Protein AF-A0A3C2AK29-F1 (afdb_monomer_lite)

Radius of gyration: 20.12 Å; chains: 1; bounding box: 41×26×55 Å

Sequence (96 aa):
IYEMLQSQNETPVLLITSPEHMYRSIRSLQKAGLTNVGGLPSFEKPITEQQLKGKKKGAQKVTLAWRYNFWSYLRYEILVLREYCAIAYYKLNGWI

Structure (mmCIF, N/CA/C/O backbone):
data_AF-A0A3C2AK29-F1
#
_entry.id   AF-A0A3C2AK29-F1
#
loop_
_atom_site.group_PDB
_atom_site.id
_atom_site.type_symbol
_atom_site.label_atom_id
_atom_site.label_alt_id
_atom_site.label_comp_id
_atom_site.label_asym_id
_atom_site.label_entity_id
_atom_site.label_seq_id
_atom_site.pdbx_PDB_ins_code
_atom_site.Cartn_x
_atom_site.Cartn_y
_atom_site.Cartn_z
_atom_site.occupancy
_atom_site.B_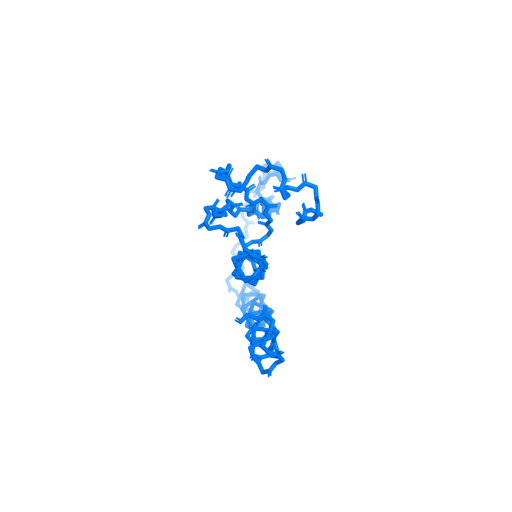iso_or_equiv
_atom_site.auth_seq_id
_atom_site.auth_comp_id
_atom_site.auth_asym_id
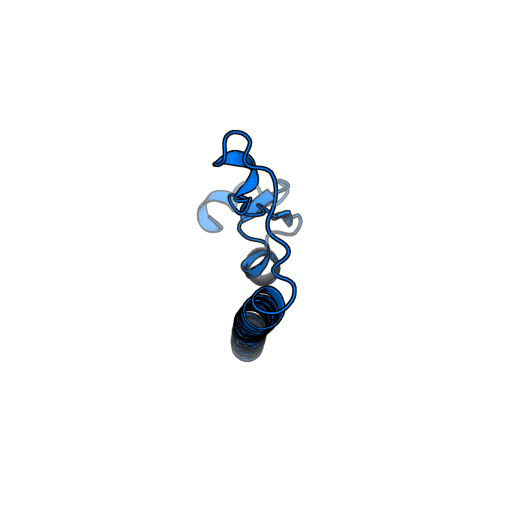_atom_site.auth_atom_id
_atom_site.pdbx_PDB_model_num
ATOM 1 N N . ILE A 1 1 ? -6.212 13.652 9.544 1.00 59.78 1 ILE A N 1
ATOM 2 C CA . ILE A 1 1 ? -7.320 13.016 8.779 1.00 59.78 1 ILE A CA 1
ATOM 3 C C . ILE A 1 1 ? -8.339 12.395 9.724 1.00 59.78 1 ILE A C 1
ATOM 5 O O . ILE A 1 1 ? -9.473 12.839 9.693 1.00 59.78 1 ILE A O 1
ATOM 9 N N . TYR A 1 2 ? -7.954 11.449 10.590 1.00 57.53 2 TYR A N 1
ATOM 10 C CA . TYR A 1 2 ? -8.886 10.839 11.551 1.00 57.53 2 TYR A CA 1
ATOM 11 C C . TYR A 1 2 ? -9.616 11.872 12.435 1.00 57.53 2 TYR A C 1
ATOM 13 O O . TYR A 1 2 ? -10.840 11.888 12.462 1.00 57.53 2 TYR A O 1
ATOM 21 N N . GLU A 1 3 ? -8.891 12.823 13.035 1.00 63.34 3 GLU A N 1
ATOM 22 C CA . GLU A 1 3 ? -9.496 13.92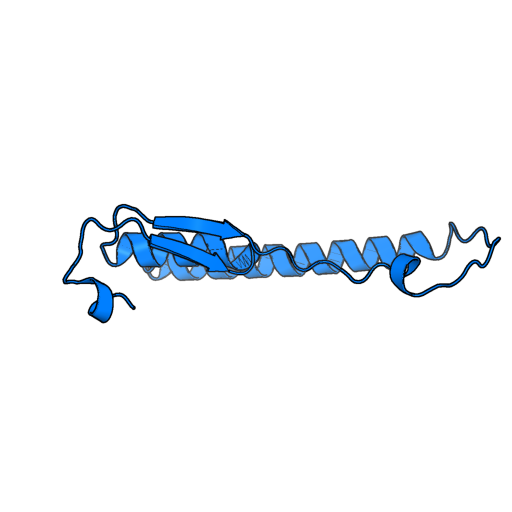2 13.816 1.00 63.34 3 GLU A CA 1
ATOM 23 C C . GLU A 1 3 ? -10.433 14.826 12.997 1.00 63.34 3 GLU A C 1
ATOM 25 O O . GLU A 1 3 ? -11.393 15.365 13.532 1.00 63.34 3 GLU A O 1
ATOM 30 N N . MET A 1 4 ? -10.204 14.962 11.686 1.00 64.38 4 MET A N 1
ATOM 31 C CA . MET A 1 4 ? -11.066 15.769 10.810 1.00 64.38 4 MET A CA 1
ATOM 32 C C . MET A 1 4 ? -12.349 15.028 10.405 1.00 64.38 4 MET A C 1
ATOM 34 O O . MET A 1 4 ? -13.319 15.667 10.014 1.00 64.38 4 MET A O 1
ATOM 38 N N . LEU A 1 5 ? -12.357 13.693 10.482 1.00 65.06 5 LEU A N 1
ATOM 39 C CA . LEU A 1 5 ? -13.470 12.836 10.057 1.00 65.06 5 LEU A CA 1
ATOM 40 C C . LEU A 1 5 ? -14.316 12.306 11.224 1.00 65.06 5 LEU A C 1
ATOM 42 O O . LEU A 1 5 ? -15.362 11.714 10.975 1.00 65.06 5 LEU A O 1
ATOM 46 N N . GLN A 1 6 ? -13.935 12.570 12.481 1.00 60.72 6 GLN A N 1
ATOM 47 C CA . GLN A 1 6 ? -14.703 12.173 13.675 1.00 60.72 6 GLN A CA 1
ATOM 48 C C . GLN A 1 6 ? -16.168 12.642 13.661 1.00 60.72 6 GLN A C 1
ATOM 50 O O . GLN A 1 6 ? -17.027 12.000 14.259 1.00 60.72 6 GLN A O 1
ATOM 55 N N . SER A 1 7 ? -16.474 13.741 12.966 1.00 57.41 7 SER A N 1
ATOM 56 C CA . SER A 1 7 ? -17.843 14.253 12.837 1.00 57.41 7 SER A CA 1
ATOM 57 C C . SER A 1 7 ? -18.733 13.405 11.911 1.00 57.41 7 SER A C 1
ATOM 59 O O . SER A 1 7 ? -19.943 13.614 11.910 1.00 57.41 7 SER A O 1
ATOM 61 N N . GLN A 1 8 ? -18.167 12.502 11.100 1.00 58.12 8 GLN A N 1
ATOM 62 C CA . GLN A 1 8 ? -18.836 11.845 9.970 1.00 58.12 8 GLN A CA 1
ATOM 63 C C . GLN A 1 8 ? -18.485 10.344 9.898 1.00 58.12 8 GLN A C 1
ATOM 65 O O . GLN A 1 8 ? -17.996 9.854 8.877 1.00 58.12 8 GLN A O 1
ATOM 70 N N . ASN A 1 9 ? -18.733 9.611 10.992 1.00 57.44 9 ASN A N 1
ATOM 71 C CA . ASN A 1 9 ? -18.355 8.196 11.175 1.00 57.44 9 ASN A CA 1
ATOM 72 C C . ASN A 1 9 ? -18.859 7.225 10.083 1.00 57.44 9 ASN A C 1
ATOM 74 O O . ASN A 1 9 ? -18.309 6.136 9.946 1.00 57.44 9 ASN A O 1
ATOM 78 N N . GLU A 1 10 ? -19.869 7.601 9.296 1.00 64.19 10 GLU A N 1
ATOM 79 C CA . GLU A 1 10 ? -20.468 6.737 8.265 1.00 64.19 10 GLU A CA 1
ATOM 80 C C . GLU A 1 10 ? -20.073 7.105 6.827 1.00 64.19 10 GLU A C 1
ATOM 82 O O . GLU A 1 10 ? -20.516 6.462 5.873 1.00 64.19 10 GLU A O 1
ATOM 87 N N . THR A 1 11 ? -19.236 8.129 6.632 1.00 73.38 11 THR A N 1
ATOM 88 C CA . THR A 1 11 ? -18.872 8.552 5.274 1.00 73.38 11 THR A CA 1
ATOM 89 C C . THR A 1 11 ? -17.917 7.551 4.614 1.00 73.38 11 THR A C 1
ATOM 91 O O . THR A 1 11 ? -16.881 7.217 5.192 1.00 73.38 11 THR A O 1
ATOM 94 N N . PRO A 1 12 ? -18.227 7.058 3.398 1.00 77.50 12 PRO A N 1
ATOM 95 C CA . PRO A 1 12 ? -17.304 6.214 2.651 1.00 77.50 12 PRO A CA 1
ATOM 96 C C . PRO A 1 12 ? -16.054 7.018 2.283 1.00 77.50 12 PRO A C 1
ATOM 98 O O . PRO A 1 12 ? -16.138 8.027 1.581 1.00 77.50 12 PRO A O 1
ATOM 101 N N . VAL A 1 13 ? -14.884 6.563 2.730 1.00 81.00 13 VAL A N 1
ATOM 102 C CA . VAL A 1 13 ? -13.597 7.205 2.434 1.00 81.00 13 VAL A CA 1
ATOM 103 C C . VAL A 1 13 ? -12.887 6.436 1.330 1.00 81.00 13 VAL A C 1
ATOM 105 O O . VAL A 1 13 ? -12.591 5.251 1.477 1.00 81.00 13 VAL A O 1
ATOM 108 N N . LEU A 1 14 ? -12.571 7.120 0.229 1.00 84.81 14 LEU A N 1
ATOM 109 C CA . LEU A 1 14 ? -11.758 6.573 -0.854 1.00 84.81 14 LEU A CA 1
ATOM 110 C C . LEU A 1 14 ? -10.321 7.084 -0.741 1.00 84.81 14 LEU A C 1
ATOM 112 O O . LEU A 1 14 ? -10.063 8.281 -0.866 1.00 84.81 14 LEU A O 1
ATOM 116 N N . LEU A 1 15 ? -9.376 6.172 -0.533 1.00 83.94 15 LEU A N 1
ATOM 117 C CA . LEU A 1 15 ? -7.957 6.484 -0.439 1.00 83.94 15 LEU A CA 1
ATOM 118 C C . LEU A 1 15 ? -7.260 6.263 -1.785 1.00 83.94 15 LEU A C 1
ATOM 120 O O . LEU A 1 15 ? -7.248 5.155 -2.319 1.00 83.94 15 LEU A O 1
ATOM 124 N N . ILE A 1 16 ? -6.638 7.314 -2.319 1.00 85.19 16 ILE A N 1
ATOM 125 C CA . ILE A 1 16 ? -5.872 7.261 -3.568 1.00 85.19 16 ILE A CA 1
ATOM 126 C C . ILE A 1 16 ? -4.390 7.330 -3.210 1.00 85.19 16 ILE A C 1
ATOM 128 O O . ILE A 1 16 ? -3.907 8.343 -2.710 1.00 85.19 16 ILE A O 1
ATOM 132 N N . THR A 1 17 ? -3.664 6.235 -3.420 1.00 85.56 17 THR A N 1
ATOM 133 C CA . THR A 1 17 ? -2.218 6.173 -3.169 1.00 85.56 17 THR A CA 1
ATOM 134 C C . THR A 1 17 ? -1.556 5.128 -4.062 1.00 85.56 17 THR A C 1
ATOM 136 O O . THR A 1 17 ? -2.235 4.396 -4.791 1.00 85.56 17 THR A O 1
ATOM 139 N N . SER A 1 18 ? -0.229 5.060 -4.017 1.00 83.50 18 SER A N 1
ATOM 140 C CA . SER A 1 18 ? 0.538 4.040 -4.724 1.00 83.50 18 SER A CA 1
ATOM 141 C C . SER A 1 18 ? 0.135 2.636 -4.242 1.00 83.50 18 SER A C 1
ATOM 143 O O . SER A 1 18 ? -0.017 2.430 -3.034 1.00 83.50 18 SER A O 1
ATOM 145 N N . PRO A 1 19 ? -0.006 1.649 -5.148 1.00 82.38 19 PRO A N 1
ATOM 146 C CA . PRO A 1 19 ? -0.483 0.305 -4.809 1.00 82.38 19 PRO A CA 1
ATOM 147 C C . PRO A 1 19 ? 0.286 -0.341 -3.648 1.00 82.38 19 PRO A C 1
ATOM 149 O O . PRO A 1 19 ? -0.297 -1.018 -2.808 1.00 82.38 19 PRO A O 1
ATOM 152 N N . GLU A 1 20 ? 1.588 -0.070 -3.578 1.00 80.69 20 GLU A N 1
ATOM 153 C CA . GLU A 1 20 ? 2.523 -0.592 -2.580 1.00 80.69 20 GLU A CA 1
ATOM 154 C C . GLU A 1 20 ? 2.085 -0.283 -1.147 1.00 80.69 20 GLU A C 1
ATOM 156 O O . GLU A 1 20 ? 2.188 -1.125 -0.267 1.00 80.69 20 GLU A O 1
ATOM 161 N N . HIS A 1 21 ? 1.566 0.918 -0.900 1.00 83.81 21 HIS A N 1
ATOM 162 C CA . HIS A 1 21 ? 1.263 1.401 0.449 1.00 83.81 21 HIS A CA 1
ATOM 163 C C . HIS A 1 21 ? -0.221 1.279 0.799 1.00 83.81 21 HIS A C 1
ATOM 165 O O . HIS A 1 21 ? -0.624 1.504 1.941 1.00 83.81 21 HIS A O 1
ATOM 171 N N . MET A 1 22 ? -1.036 0.881 -0.176 1.00 87.12 22 MET A N 1
ATOM 172 C CA . MET A 1 22 ? -2.484 0.805 -0.060 1.00 87.12 22 MET A CA 1
ATOM 173 C C . MET A 1 22 ? -2.929 -0.097 1.091 1.00 87.12 22 MET A C 1
ATOM 175 O O . MET A 1 22 ? -3.775 0.298 1.894 1.00 87.12 22 MET A O 1
ATOM 179 N N . TYR A 1 23 ? -2.324 -1.283 1.203 1.00 84.44 23 TYR A N 1
ATOM 180 C CA . TYR A 1 23 ? -2.704 -2.270 2.211 1.00 84.44 23 TYR A CA 1
ATO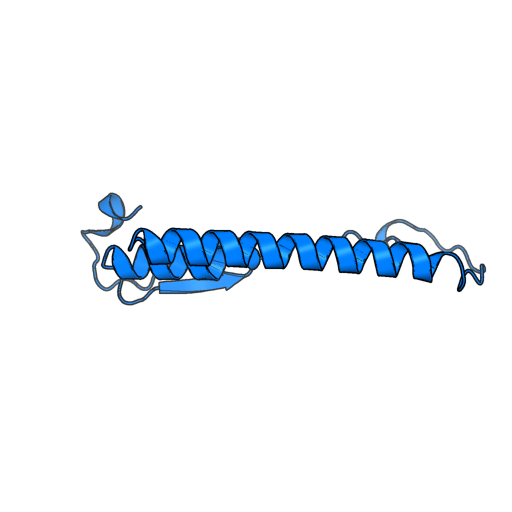M 181 C C . TYR A 1 23 ? -2.549 -1.723 3.633 1.00 84.44 23 TYR A C 1
ATOM 183 O O . TYR A 1 23 ? -3.488 -1.775 4.430 1.00 84.44 23 TYR A O 1
ATOM 191 N N . ARG A 1 24 ? -1.382 -1.147 3.944 1.00 84.69 24 ARG A N 1
ATOM 192 C CA . ARG A 1 24 ? -1.122 -0.601 5.278 1.00 84.69 24 ARG A CA 1
ATOM 193 C C . ARG A 1 24 ? -1.983 0.620 5.583 1.00 84.69 24 ARG A C 1
ATOM 195 O O . ARG A 1 24 ? -2.517 0.719 6.681 1.00 84.69 24 ARG A O 1
ATOM 202 N N . SER A 1 25 ? -2.186 1.504 4.607 1.00 86.12 25 SER A N 1
ATOM 203 C CA . SER A 1 25 ? -2.986 2.715 4.790 1.00 86.12 25 SER A CA 1
ATOM 204 C C . SER A 1 25 ? -4.450 2.396 5.088 1.00 86.12 25 SER A C 1
ATOM 206 O O . SER A 1 25 ? -5.008 2.963 6.024 1.00 86.12 25 SER A O 1
ATOM 208 N N . ILE A 1 26 ? -5.058 1.453 4.357 1.00 86.69 26 ILE A N 1
ATOM 209 C CA . ILE A 1 26 ? -6.439 1.016 4.619 1.00 86.69 26 ILE A CA 1
ATOM 210 C C . ILE A 1 26 ? -6.545 0.417 6.021 1.00 86.69 26 ILE A C 1
ATOM 212 O O . ILE A 1 26 ? -7.435 0.784 6.782 1.00 86.69 26 ILE A O 1
ATOM 216 N N . ARG A 1 27 ? -5.620 -0.475 6.390 1.00 84.50 27 ARG A N 1
ATOM 217 C CA . ARG A 1 27 ? -5.656 -1.158 7.687 1.00 84.50 27 ARG A CA 1
ATOM 218 C C . ARG A 1 27 ? -5.464 -0.210 8.868 1.00 84.50 27 ARG A C 1
ATOM 220 O O . ARG A 1 27 ? -6.189 -0.328 9.851 1.00 84.50 27 ARG A O 1
ATOM 227 N N . SER A 1 28 ? -4.547 0.749 8.768 1.00 83.88 28 SER A N 1
ATOM 228 C CA . SER A 1 28 ? -4.358 1.758 9.813 1.00 83.88 28 SER A CA 1
ATOM 229 C C . SER A 1 28 ? -5.577 2.675 9.957 1.00 83.88 28 SER A C 1
ATOM 231 O O . SER A 1 28 ? -5.936 3.026 11.076 1.00 83.88 28 SER A O 1
ATOM 233 N N . LEU A 1 29 ? -6.264 3.017 8.859 1.00 83.19 29 LEU A N 1
ATOM 234 C CA . LEU A 1 29 ? -7.508 3.799 8.911 1.00 83.19 29 LEU A CA 1
ATOM 235 C C . LEU A 1 29 ? -8.685 2.994 9.478 1.00 83.19 29 LEU A C 1
ATOM 237 O O . LEU A 1 29 ? -9.443 3.520 10.290 1.00 83.19 29 LEU A O 1
ATOM 241 N N . GLN A 1 30 ? -8.794 1.712 9.120 1.00 83.50 30 GLN A N 1
ATOM 242 C CA . GLN A 1 30 ? -9.769 0.796 9.717 1.00 83.50 30 GLN A CA 1
ATOM 243 C C . GLN A 1 30 ? -9.569 0.682 11.227 1.00 83.50 30 GLN A C 1
ATOM 245 O O . GLN A 1 30 ? -10.523 0.804 11.989 1.00 83.50 30 GLN A O 1
ATOM 250 N N . LYS A 1 31 ? -8.317 0.517 11.666 1.00 81.31 31 LYS A N 1
ATOM 251 C CA . LYS A 1 31 ? -7.972 0.452 13.086 1.00 81.31 31 LYS A CA 1
ATOM 252 C C . LYS A 1 31 ? -8.238 1.759 13.826 1.00 81.31 31 LYS A C 1
ATOM 254 O O . LYS A 1 31 ? -8.606 1.721 14.995 1.00 81.31 31 LYS A O 1
ATOM 259 N N . ALA A 1 32 ? -8.080 2.898 13.153 1.00 80.62 32 ALA A N 1
ATOM 260 C CA . ALA A 1 32 ? -8.413 4.194 13.728 1.00 80.62 32 ALA A CA 1
ATOM 261 C C . ALA A 1 32 ? -9.919 4.340 14.006 1.00 80.62 32 ALA A C 1
ATOM 263 O O . ALA A 1 32 ? -10.269 5.107 14.888 1.00 80.62 32 ALA A O 1
ATOM 264 N N . GLY A 1 33 ? -10.797 3.590 13.328 1.00 77.56 33 GLY A N 1
ATOM 265 C CA . GLY A 1 33 ? -12.250 3.611 13.559 1.00 77.56 33 GLY A CA 1
ATOM 266 C C . GLY A 1 33 ? -13.088 3.878 12.307 1.00 77.56 33 GLY A C 1
ATOM 267 O O . GLY A 1 33 ? -14.308 3.960 12.396 1.00 77.56 33 GLY A O 1
ATOM 268 N N . LEU A 1 34 ? -12.461 3.999 11.132 1.00 77.25 34 LEU A N 1
ATOM 269 C CA . LEU A 1 34 ? -13.167 4.192 9.864 1.00 77.25 34 LEU A CA 1
ATOM 270 C C . LEU A 1 34 ? -13.621 2.832 9.313 1.00 77.25 34 LEU A C 1
ATOM 272 O O . LEU A 1 34 ? -12.811 2.046 8.825 1.00 77.25 34 LEU A O 1
ATOM 276 N N . THR A 1 35 ? -14.918 2.540 9.379 1.00 71.31 35 THR A N 1
ATOM 277 C CA . THR A 1 35 ? -15.474 1.237 8.967 1.00 71.31 35 THR A CA 1
ATOM 278 C C . THR A 1 35 ? -15.588 1.081 7.449 1.00 71.31 35 THR A C 1
ATOM 280 O O . THR A 1 35 ? -15.443 -0.031 6.941 1.00 71.31 35 THR A O 1
ATOM 283 N N . ASN A 1 36 ? -15.787 2.179 6.710 1.00 74.94 36 ASN A N 1
ATOM 284 C CA . ASN A 1 36 ? -16.038 2.167 5.267 1.00 74.94 36 ASN A CA 1
ATOM 285 C C . ASN A 1 36 ? -14.898 2.836 4.471 1.00 74.94 36 ASN A C 1
ATOM 287 O O . ASN A 1 36 ? -15.032 3.962 3.992 1.00 74.94 36 ASN A O 1
ATOM 291 N N . VAL A 1 37 ? -13.750 2.152 4.361 1.00 79.75 37 VAL A N 1
ATOM 292 C CA . VAL A 1 37 ? -12.561 2.648 3.639 1.00 79.75 37 VAL A CA 1
ATOM 293 C C . VAL A 1 37 ? -12.278 1.792 2.405 1.00 79.75 37 VAL A C 1
ATOM 295 O O . VAL A 1 37 ? -11.952 0.610 2.523 1.00 79.75 37 VAL A O 1
ATOM 298 N N . GLY A 1 38 ? -12.359 2.406 1.226 1.00 79.94 38 GLY A N 1
ATOM 299 C CA . GLY A 1 38 ? -11.926 1.836 -0.051 1.00 79.94 38 GLY A CA 1
ATOM 300 C C . GLY A 1 38 ? -10.585 2.415 -0.504 1.00 79.94 38 GLY A C 1
ATOM 301 O O . GLY A 1 38 ? -10.192 3.502 -0.082 1.00 79.94 38 GLY A O 1
ATOM 302 N N . GLY A 1 39 ? -9.875 1.710 -1.385 1.00 81.12 39 GLY A N 1
ATOM 303 C CA . GLY A 1 39 ? -8.626 2.187 -1.984 1.00 81.12 39 GLY A CA 1
ATOM 304 C C . GLY A 1 39 ? -8.673 2.135 -3.507 1.00 81.12 39 GLY A C 1
ATOM 305 O O . GLY A 1 39 ? -9.091 1.123 -4.066 1.00 81.12 39 GLY A O 1
ATOM 306 N N . LEU A 1 40 ? -8.230 3.204 -4.173 1.00 83.88 40 LEU A N 1
ATOM 307 C CA . LEU A 1 40 ? -8.028 3.230 -5.622 1.00 83.88 40 LEU A CA 1
ATOM 308 C C . LEU A 1 40 ? -6.525 3.337 -5.932 1.00 83.88 40 LEU A C 1
ATOM 310 O O . LEU A 1 40 ? -5.929 4.391 -5.680 1.00 83.88 40 LEU A O 1
ATOM 314 N N . PRO A 1 41 ? -5.884 2.268 -6.438 1.00 82.06 41 PRO A N 1
ATOM 315 C CA . PRO A 1 41 ? -4.451 2.273 -6.698 1.00 82.06 41 PRO A CA 1
ATOM 316 C C . PRO A 1 41 ? -4.103 3.220 -7.848 1.00 82.06 41 PRO A C 1
ATOM 318 O O . PRO A 1 41 ? -4.611 3.082 -8.960 1.00 82.06 41 PRO A O 1
ATOM 321 N N . SER A 1 42 ? -3.189 4.156 -7.592 1.00 83.44 42 SER A N 1
ATOM 322 C CA . SER A 1 42 ? -2.614 5.010 -8.630 1.00 83.44 42 SER A CA 1
ATOM 323 C C . SER A 1 42 ? -1.354 4.353 -9.183 1.00 83.44 42 SER A C 1
ATOM 325 O O . SER A 1 42 ? -0.285 4.441 -8.582 1.00 83.44 42 SER A O 1
ATOM 327 N N . PHE A 1 43 ? -1.474 3.665 -10.318 1.00 75.81 43 PHE A N 1
ATOM 328 C CA . PHE A 1 43 ? -0.314 3.105 -11.008 1.00 75.81 43 PHE A CA 1
ATOM 329 C C . PHE A 1 43 ? 0.504 4.223 -11.656 1.00 75.81 43 PHE A C 1
ATOM 331 O O . PHE A 1 43 ? -0.017 4.993 -12.466 1.00 75.81 43 PHE A O 1
ATOM 338 N N . GLU A 1 44 ? 1.796 4.288 -11.341 1.00 67.38 44 GLU A N 1
ATOM 339 C CA . GLU A 1 44 ? 2.723 5.084 -12.139 1.00 67.38 44 GLU A CA 1
ATOM 340 C C . GLU A 1 44 ? 2.763 4.500 -13.553 1.00 67.38 44 GLU A C 1
ATOM 342 O O . GLU A 1 44 ? 2.993 3.305 -13.740 1.00 67.38 44 GLU A O 1
ATOM 347 N N . LYS A 1 45 ? 2.506 5.332 -14.565 1.00 65.25 45 LYS A N 1
ATOM 348 C CA . LYS A 1 45 ? 2.713 4.940 -15.959 1.00 65.25 45 LYS A CA 1
ATOM 349 C C . LYS A 1 45 ? 4.209 5.052 -16.244 1.00 65.25 45 LYS A C 1
ATOM 351 O O . LYS A 1 45 ? 4.700 6.180 -16.318 1.00 65.25 45 LYS A O 1
ATOM 356 N N . PRO A 1 46 ? 4.946 3.941 -16.421 1.00 62.41 46 PRO A N 1
ATOM 357 C CA . PRO A 1 46 ? 6.326 4.043 -16.856 1.00 62.41 46 PRO A CA 1
ATOM 358 C C . PRO A 1 46 ? 6.330 4.688 -18.242 1.00 62.41 46 PRO A C 1
ATOM 360 O O . PRO A 1 46 ? 5.635 4.231 -19.156 1.00 62.41 46 PRO A O 1
ATOM 363 N N . ILE A 1 47 ? 7.098 5.767 -18.398 1.00 56.81 47 ILE A N 1
ATOM 364 C CA . ILE A 1 47 ? 7.312 6.393 -19.701 1.00 56.81 47 ILE A CA 1
ATOM 365 C C . ILE A 1 47 ? 8.002 5.344 -20.571 1.00 56.81 47 ILE A C 1
ATOM 367 O O . ILE A 1 47 ? 9.187 5.053 -20.423 1.00 56.81 47 ILE A O 1
ATOM 371 N N . THR A 1 48 ? 7.228 4.716 -21.448 1.00 52.53 48 THR A N 1
ATOM 372 C CA . THR A 1 48 ? 7.742 3.690 -22.348 1.00 52.53 48 THR A CA 1
ATOM 373 C C . THR A 1 48 ? 8.509 4.401 -23.456 1.00 52.53 48 THR A C 1
ATOM 375 O O . THR A 1 48 ? 8.003 5.366 -24.027 1.00 52.53 48 THR A O 1
ATOM 378 N N . GLU A 1 49 ? 9.708 3.926 -23.810 1.00 55.12 49 GLU A N 1
ATOM 379 C CA . GLU A 1 49 ? 10.541 4.513 -24.879 1.00 55.12 49 GLU A CA 1
ATOM 380 C C . GLU A 1 49 ? 9.790 4.708 -26.216 1.00 55.12 49 GLU A C 1
ATOM 382 O O . GLU A 1 49 ? 10.178 5.529 -27.047 1.00 55.12 49 GLU A O 1
ATOM 387 N N . GLN A 1 50 ? 8.692 3.973 -26.413 1.00 53.62 50 GLN A N 1
ATOM 388 C CA . GLN A 1 50 ? 7.774 4.085 -27.546 1.00 53.62 50 GLN A CA 1
ATOM 389 C C . GLN A 1 50 ? 7.042 5.436 -27.625 1.00 53.62 50 GLN A C 1
ATOM 391 O O . GLN A 1 50 ? 6.716 5.861 -28.728 1.00 53.62 50 GLN A O 1
ATOM 396 N N . GLN A 1 51 ? 6.827 6.143 -26.509 1.00 53.03 51 GLN A N 1
ATOM 397 C CA . GLN A 1 51 ? 6.263 7.503 -26.515 1.00 53.03 51 GLN A CA 1
ATOM 398 C C . GLN A 1 51 ? 7.311 8.592 -26.805 1.00 53.03 51 GLN A C 1
ATOM 400 O O . GLN A 1 51 ? 6.943 9.733 -27.064 1.00 53.03 51 GLN A O 1
ATOM 405 N N . LEU A 1 52 ? 8.607 8.248 -26.791 1.00 54.78 52 LEU A N 1
ATOM 406 C CA . LEU A 1 52 ? 9.722 9.190 -26.961 1.00 54.78 52 LEU A CA 1
ATOM 407 C C . LEU A 1 52 ? 10.440 9.080 -28.318 1.00 54.78 52 LEU A C 1
ATOM 409 O O . LEU A 1 52 ? 11.199 9.979 -28.674 1.00 54.78 52 LEU A O 1
ATOM 413 N N . LYS A 1 53 ? 10.237 8.010 -29.098 1.00 49.94 53 LYS A N 1
ATOM 414 C CA . LYS A 1 53 ? 10.955 7.800 -30.368 1.00 49.94 53 LYS A CA 1
ATOM 415 C C . LYS A 1 53 ? 10.041 7.942 -31.582 1.00 49.94 53 LYS A C 1
ATOM 417 O O . LYS A 1 53 ? 9.285 7.036 -31.928 1.00 49.94 53 LYS A O 1
ATOM 422 N N . GLY A 1 54 ? 10.226 9.043 -32.312 1.00 49.62 54 GLY A N 1
ATOM 423 C CA . GLY A 1 54 ? 9.930 9.086 -33.742 1.00 49.62 54 GLY A CA 1
ATOM 424 C C . GLY A 1 54 ? 10.581 7.889 -34.448 1.00 49.62 54 GLY A C 1
ATOM 425 O O . GLY A 1 54 ? 11.708 7.508 -34.129 1.00 49.62 54 GLY A O 1
ATOM 426 N N . LYS A 1 55 ? 9.825 7.265 -35.360 1.00 50.78 55 LYS A N 1
ATOM 427 C CA . LYS A 1 55 ? 10.148 6.034 -36.104 1.00 50.78 55 LYS A CA 1
ATOM 428 C C . LYS A 1 55 ? 11.658 5.801 -36.300 1.00 50.78 55 LYS A C 1
ATOM 430 O O . LYS A 1 55 ? 12.266 6.403 -37.181 1.00 50.78 55 LYS A O 1
ATOM 435 N N . LYS A 1 56 ? 12.238 4.826 -35.592 1.00 43.25 56 LYS A N 1
ATOM 436 C CA . LYS A 1 56 ? 13.444 4.126 -36.060 1.00 43.25 56 LYS A CA 1
ATOM 437 C C . LYS A 1 56 ? 13.226 2.618 -36.023 1.00 43.25 56 LYS A C 1
ATOM 439 O O . LYS A 1 56 ? 13.093 2.009 -34.967 1.00 43.25 56 LYS A O 1
ATOM 444 N N . LYS A 1 57 ? 13.148 2.061 -37.234 1.00 52.31 57 LYS A N 1
ATOM 445 C CA . LYS A 1 57 ? 13.183 0.633 -37.551 1.00 52.31 57 LYS A CA 1
ATOM 446 C C . LYS A 1 57 ? 14.549 0.053 -37.168 1.00 52.31 57 LYS A C 1
ATOM 448 O O . LYS A 1 57 ? 15.565 0.683 -37.431 1.00 52.31 57 LYS A O 1
ATOM 453 N N . GLY A 1 58 ? 14.534 -1.183 -36.670 1.00 57.28 58 GLY A N 1
ATOM 454 C CA . GLY A 1 58 ? 15.651 -2.123 -36.780 1.00 57.28 58 GLY A CA 1
ATOM 455 C C . GLY A 1 58 ? 16.731 -2.021 -35.704 1.00 57.28 58 GLY A C 1
ATOM 456 O O . GLY A 1 58 ? 17.688 -1.276 -35.854 1.00 57.28 58 GLY A O 1
ATOM 457 N N . ALA A 1 59 ? 16.627 -2.864 -34.677 1.00 46.06 59 ALA A N 1
ATOM 458 C CA . ALA A 1 59 ? 17.785 -3.535 -34.085 1.00 46.06 59 ALA A CA 1
ATOM 459 C C . ALA A 1 59 ? 17.294 -4.729 -33.252 1.00 46.06 59 ALA A C 1
ATOM 461 O O . ALA A 1 59 ? 16.677 -4.551 -32.203 1.00 46.06 59 ALA A O 1
ATOM 462 N N . GLN A 1 60 ? 17.566 -5.952 -33.710 1.00 59.06 60 GLN A N 1
ATOM 463 C CA . GLN A 1 60 ? 17.528 -7.128 -32.842 1.00 59.06 60 GLN A CA 1
ATOM 464 C C . GLN A 1 60 ? 18.522 -6.912 -31.686 1.00 59.06 60 GLN A C 1
ATOM 466 O O . GLN A 1 60 ? 19.693 -6.628 -31.925 1.00 59.06 60 GLN A O 1
ATOM 471 N N . LYS A 1 61 ? 18.067 -7.018 -30.431 1.00 54.47 61 LYS A N 1
ATOM 472 C CA . LYS A 1 61 ? 18.912 -6.895 -29.223 1.00 54.47 61 LYS A CA 1
ATOM 473 C C . LYS A 1 61 ? 18.419 -7.815 -28.097 1.00 54.47 61 LYS A C 1
ATOM 475 O O . LYS A 1 61 ? 18.187 -7.398 -26.967 1.00 54.47 61 LYS A O 1
ATOM 480 N N . VAL A 1 62 ? 18.235 -9.093 -28.418 1.00 56.47 62 VAL A N 1
ATOM 481 C CA . VAL A 1 62 ? 17.672 -10.095 -27.492 1.00 56.47 62 VAL A CA 1
ATOM 482 C C . VAL A 1 62 ? 18.621 -10.393 -26.309 1.00 56.47 62 VAL A C 1
ATOM 484 O O . VAL A 1 62 ? 18.170 -10.763 -25.233 1.00 56.47 62 VAL A O 1
ATOM 487 N N . THR A 1 63 ? 19.926 -10.131 -26.443 1.00 59.50 63 THR A N 1
ATOM 488 C CA . THR A 1 63 ? 20.943 -10.398 -25.405 1.00 59.50 63 THR A CA 1
ATOM 489 C C . THR A 1 63 ? 21.090 -9.305 -24.342 1.00 59.50 63 THR A C 1
ATOM 491 O O . THR A 1 63 ? 21.401 -9.617 -23.195 1.00 59.50 63 THR A O 1
ATOM 494 N N . LEU A 1 64 ? 20.842 -8.030 -24.668 1.00 58.97 64 LEU A N 1
ATOM 495 C CA . LEU A 1 64 ? 20.921 -6.950 -23.671 1.00 58.97 64 LEU A CA 1
ATOM 496 C C . LEU A 1 64 ? 19.678 -6.939 -22.768 1.00 58.97 64 LEU A C 1
ATOM 498 O O . LEU A 1 64 ? 19.789 -6.716 -21.565 1.00 58.97 64 LEU A O 1
ATOM 502 N N . ALA A 1 65 ? 18.507 -7.235 -23.342 1.00 64.88 65 ALA A N 1
ATOM 503 C CA . ALA A 1 65 ? 17.225 -7.220 -22.644 1.00 64.88 65 ALA A CA 1
ATOM 504 C C . ALA A 1 65 ? 17.196 -8.158 -21.428 1.00 64.88 65 ALA A C 1
ATOM 506 O O . ALA A 1 65 ? 16.598 -7.816 -20.416 1.00 64.88 65 ALA A O 1
ATOM 507 N N . TRP A 1 66 ? 17.882 -9.304 -21.480 1.00 67.69 66 TRP A N 1
ATOM 508 C CA . TRP A 1 66 ? 17.842 -10.287 -20.394 1.00 67.69 66 TRP A CA 1
ATOM 509 C C . TRP A 1 66 ? 18.489 -9.777 -19.098 1.00 67.69 66 TRP A C 1
ATOM 511 O O . TRP A 1 66 ? 17.900 -9.912 -18.030 1.00 67.69 66 TRP A O 1
ATOM 521 N N . ARG A 1 67 ? 19.646 -9.101 -19.184 1.00 74.75 67 ARG A N 1
ATOM 522 C CA . ARG A 1 67 ? 20.311 -8.492 -18.013 1.00 74.75 67 ARG A CA 1
ATOM 523 C C . ARG A 1 67 ? 19.462 -7.387 -17.387 1.00 74.75 67 ARG A C 1
ATOM 525 O O . ARG A 1 67 ? 19.362 -7.317 -16.167 1.00 74.75 67 ARG A O 1
ATOM 532 N N . TYR A 1 68 ? 18.848 -6.542 -18.216 1.00 77.00 68 TYR A N 1
ATOM 533 C CA . TYR A 1 68 ? 17.981 -5.466 -17.733 1.00 77.00 68 TYR A CA 1
ATOM 534 C C . TYR A 1 68 ? 16.671 -5.999 -17.154 1.00 77.00 68 TYR A C 1
ATOM 536 O O . TYR A 1 68 ? 16.247 -5.517 -16.111 1.00 77.00 68 TYR A O 1
ATOM 544 N N . ASN A 1 69 ? 16.076 -7.027 -17.761 1.00 80.19 69 ASN A N 1
ATOM 545 C CA . ASN A 1 69 ? 14.897 -7.697 -17.217 1.00 80.19 69 ASN A CA 1
ATOM 546 C C . ASN A 1 69 ? 15.214 -8.352 -15.872 1.00 80.19 69 ASN A C 1
ATOM 548 O O . ASN A 1 69 ? 14.495 -8.121 -14.908 1.00 80.19 69 ASN A O 1
ATOM 552 N N . PHE A 1 70 ? 16.323 -9.090 -15.773 1.00 84.00 70 PHE A N 1
ATOM 553 C CA . PHE A 1 70 ? 16.769 -9.698 -14.519 1.00 84.00 70 PHE A CA 1
ATOM 554 C C . PHE A 1 70 ? 16.971 -8.650 -13.415 1.00 84.00 70 PHE A C 1
ATOM 556 O O . PHE A 1 70 ? 16.448 -8.792 -12.313 1.00 84.00 70 PHE A O 1
ATOM 563 N N . TRP A 1 71 ? 17.657 -7.548 -13.729 1.00 81.88 71 TRP A N 1
ATOM 564 C CA . TRP A 1 71 ? 17.839 -6.441 -12.790 1.00 81.88 71 TRP A CA 1
ATOM 565 C C . TRP A 1 71 ? 16.518 -5.760 -12.407 1.00 81.88 71 TRP A C 1
ATOM 567 O O . TRP A 1 71 ? 16.318 -5.385 -11.252 1.00 81.88 71 TRP A O 1
ATOM 577 N N . SER A 1 72 ? 15.597 -5.616 -13.362 1.00 80.56 72 SER A N 1
ATOM 578 C CA . SER A 1 72 ? 14.266 -5.069 -13.111 1.00 80.56 72 SER A CA 1
ATOM 579 C C . SER A 1 72 ? 13.475 -5.952 -12.149 1.00 80.56 72 SER A C 1
ATOM 581 O O . SER A 1 72 ? 12.884 -5.429 -11.208 1.00 80.56 72 SER A O 1
ATOM 583 N N . TYR A 1 73 ? 13.497 -7.274 -12.337 1.00 86.19 73 TYR A N 1
ATOM 584 C CA . TYR A 1 73 ? 12.836 -8.222 -11.439 1.00 86.19 73 TYR A CA 1
ATOM 585 C C . TYR A 1 73 ? 13.437 -8.203 -10.035 1.00 86.19 73 TYR A C 1
ATOM 587 O O . TYR A 1 73 ? 12.685 -8.067 -9.076 1.00 86.19 73 TYR A O 1
ATOM 595 N N . LEU A 1 74 ? 14.767 -8.199 -9.903 1.00 89.69 74 LEU A N 1
ATOM 596 C CA . LEU A 1 74 ? 15.427 -8.046 -8.601 1.00 89.69 74 LEU A CA 1
ATOM 597 C C . LEU A 1 74 ? 14.992 -6.768 -7.876 1.00 89.69 74 LEU A C 1
ATOM 599 O O . LEU A 1 74 ? 14.744 -6.771 -6.671 1.00 89.69 74 LEU A O 1
ATOM 603 N N . ARG A 1 75 ? 14.862 -5.655 -8.605 1.00 86.81 75 ARG A N 1
ATOM 604 C CA . ARG A 1 75 ? 14.382 -4.399 -8.022 1.00 86.81 75 ARG A CA 1
ATOM 605 C C . ARG A 1 75 ? 12.933 -4.515 -7.537 1.00 86.81 75 ARG A C 1
ATOM 607 O O . ARG A 1 75 ? 12.627 -4.002 -6.462 1.00 86.81 75 ARG A O 1
ATOM 614 N N . TYR A 1 76 ? 12.063 -5.181 -8.297 1.00 85.44 76 TYR A N 1
ATOM 615 C CA . TYR A 1 76 ? 10.684 -5.446 -7.878 1.00 85.44 76 TYR A CA 1
ATOM 616 C C . TYR A 1 76 ? 10.623 -6.347 -6.640 1.00 85.44 76 TYR A C 1
ATOM 618 O O . TYR A 1 76 ? 9.873 -6.047 -5.715 1.00 85.44 76 TYR A O 1
ATOM 626 N N . GLU A 1 77 ? 11.449 -7.391 -6.574 1.00 88.12 77 GLU A N 1
ATOM 627 C CA . GLU A 1 77 ? 11.532 -8.278 -5.410 1.00 88.12 77 GLU A CA 1
ATOM 628 C C . GLU A 1 77 ? 11.951 -7.523 -4.147 1.00 88.12 77 GLU A C 1
ATOM 630 O O . GLU A 1 77 ? 11.302 -7.657 -3.111 1.00 88.12 77 GLU A O 1
ATOM 635 N N . ILE A 1 78 ? 12.973 -6.665 -4.230 1.00 90.06 78 ILE A N 1
ATOM 636 C CA . ILE A 1 78 ? 13.404 -5.824 -3.101 1.00 90.06 78 ILE A CA 1
ATOM 637 C C . ILE A 1 78 ? 12.267 -4.904 -2.641 1.00 90.06 78 ILE A C 1
ATOM 639 O O . ILE A 1 78 ? 12.065 -4.717 -1.439 1.00 90.06 78 ILE A O 1
ATOM 643 N N . LEU A 1 79 ? 11.514 -4.328 -3.583 1.00 87.75 79 LEU A N 1
ATOM 644 C CA . LEU A 1 79 ? 10.402 -3.435 -3.272 1.00 87.75 79 LEU A CA 1
ATOM 645 C C . LEU A 1 79 ? 9.283 -4.172 -2.523 1.00 87.75 79 LEU A C 1
ATOM 647 O O . LEU A 1 79 ? 8.805 -3.683 -1.498 1.00 87.75 79 LEU A O 1
ATOM 651 N N . VAL A 1 80 ? 8.922 -5.365 -2.998 1.00 86.81 80 VAL A N 1
ATOM 652 C CA . VAL A 1 80 ? 7.918 -6.234 -2.373 1.00 86.81 80 VAL A CA 1
ATOM 653 C C . VAL A 1 80 ? 8.382 -6.706 -0.993 1.00 86.81 80 VAL A C 1
ATOM 655 O O . VAL A 1 80 ? 7.627 -6.629 -0.025 1.00 86.81 80 VAL A O 1
ATOM 658 N N . LEU A 1 81 ? 9.641 -7.128 -0.864 1.00 90.00 81 LEU A N 1
ATOM 659 C CA . LEU A 1 81 ? 10.206 -7.595 0.401 1.00 90.00 81 LEU A CA 1
ATOM 660 C C . LEU A 1 81 ? 10.245 -6.477 1.451 1.00 90.00 81 LEU A C 1
ATOM 662 O O . LEU A 1 81 ? 9.892 -6.703 2.607 1.00 90.00 81 LEU A O 1
ATOM 666 N N . ARG A 1 82 ? 10.587 -5.249 1.045 1.00 90.88 82 ARG A N 1
ATOM 667 C CA . ARG A 1 82 ? 10.517 -4.067 1.914 1.00 90.88 82 ARG A CA 1
ATOM 668 C C . ARG A 1 82 ? 9.096 -3.821 2.422 1.00 90.88 82 ARG A C 1
ATOM 670 O O . ARG A 1 82 ? 8.927 -3.516 3.602 1.00 90.88 82 ARG A O 1
ATOM 677 N N . GLU A 1 83 ? 8.087 -3.951 1.562 1.00 87.06 83 GLU A N 1
ATOM 678 C CA . GLU A 1 83 ? 6.689 -3.779 1.970 1.00 87.06 83 GLU A CA 1
ATOM 679 C C . GLU A 1 83 ? 6.252 -4.884 2.940 1.00 87.06 83 GLU A C 1
ATOM 681 O O . GLU A 1 83 ? 5.637 -4.587 3.962 1.00 87.06 83 GLU A O 1
ATOM 686 N N . TYR A 1 84 ? 6.644 -6.140 2.706 1.00 87.31 84 TYR A N 1
ATOM 687 C CA . TYR A 1 84 ? 6.375 -7.223 3.656 1.00 87.31 84 TYR A CA 1
ATOM 688 C C . TYR A 1 84 ? 7.020 -6.981 5.021 1.00 87.31 84 TYR A C 1
ATOM 690 O O . TYR A 1 84 ? 6.359 -7.171 6.042 1.00 87.31 84 TYR A O 1
ATOM 698 N N . CYS A 1 85 ? 8.266 -6.503 5.060 1.00 90.25 85 CYS A N 1
ATOM 699 C CA . CYS A 1 85 ? 8.917 -6.107 6.307 1.00 90.25 85 CYS A CA 1
ATOM 700 C C . CYS A 1 85 ? 8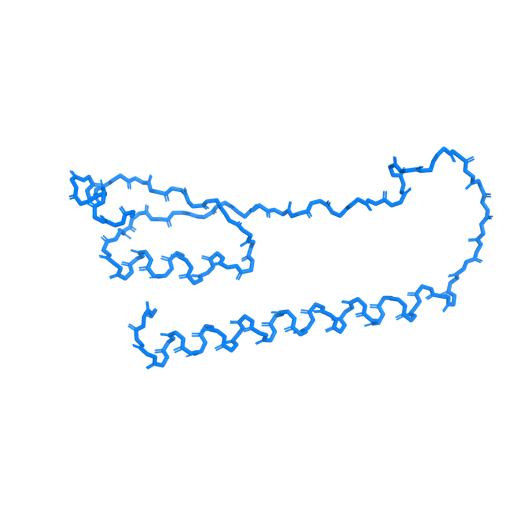.152 -4.978 7.015 1.00 90.25 85 CYS A C 1
ATOM 702 O O . CYS A 1 85 ? 7.957 -5.040 8.228 1.00 90.25 85 CYS A O 1
ATOM 704 N N . ALA A 1 86 ? 7.674 -3.973 6.273 1.00 87.44 86 ALA A N 1
ATOM 705 C CA . ALA A 1 86 ? 6.882 -2.882 6.835 1.00 87.44 86 ALA A CA 1
ATOM 706 C C . ALA A 1 86 ? 5.544 -3.379 7.408 1.00 87.44 86 ALA A C 1
ATOM 708 O O . ALA A 1 86 ? 5.186 -3.027 8.530 1.00 87.44 86 ALA A O 1
ATOM 709 N N . ILE A 1 87 ? 4.832 -4.247 6.686 1.00 86.88 87 ILE A N 1
ATOM 710 C CA . ILE A 1 87 ? 3.580 -4.856 7.155 1.00 86.88 87 ILE A CA 1
ATOM 711 C C . ILE A 1 87 ? 3.827 -5.692 8.414 1.00 86.88 87 ILE A C 1
ATOM 713 O O . ILE A 1 87 ? 3.080 -5.571 9.385 1.00 86.88 87 ILE A O 1
ATOM 717 N N . ALA A 1 88 ? 4.878 -6.516 8.422 1.00 88.62 88 ALA A N 1
ATOM 718 C CA . ALA A 1 88 ? 5.247 -7.324 9.579 1.00 88.62 88 ALA A CA 1
ATOM 719 C C . ALA A 1 88 ? 5.557 -6.444 10.798 1.00 88.62 88 ALA A C 1
ATOM 721 O O . ALA A 1 88 ? 5.033 -6.695 11.880 1.00 88.62 88 ALA A O 1
ATOM 722 N N . TYR A 1 89 ? 6.328 -5.371 10.614 1.00 88.88 89 TYR A N 1
ATOM 723 C CA . TYR A 1 89 ? 6.645 -4.412 11.670 1.00 88.88 89 TYR A CA 1
ATOM 724 C C . TYR A 1 89 ? 5.390 -3.733 12.243 1.00 88.88 89 TYR A C 1
ATOM 726 O O . TYR A 1 89 ? 5.203 -3.691 13.458 1.00 88.88 89 TYR A O 1
ATOM 734 N N . TYR A 1 90 ? 4.482 -3.263 11.382 1.00 83.56 90 TYR A N 1
ATOM 735 C CA . TYR A 1 90 ? 3.226 -2.636 11.813 1.00 83.56 90 TYR A CA 1
ATOM 736 C C . TYR A 1 90 ? 2.309 -3.616 12.547 1.00 83.56 90 TYR A C 1
ATOM 738 O O . TYR A 1 90 ? 1.634 -3.226 13.501 1.00 83.56 90 TYR A O 1
ATOM 746 N N . LYS A 1 91 ? 2.306 -4.887 12.133 1.00 84.00 91 LYS A N 1
ATOM 747 C CA . LYS A 1 91 ? 1.551 -5.947 12.801 1.00 84.00 91 LYS A CA 1
ATOM 748 C C . LYS A 1 91 ? 2.128 -6.267 14.183 1.00 84.00 91 LYS A C 1
ATOM 750 O O . LYS A 1 91 ? 1.366 -6.420 15.130 1.00 84.00 91 LYS A O 1
ATOM 755 N N . LEU A 1 92 ? 3.457 -6.326 14.318 1.00 87.50 92 LEU A N 1
ATOM 756 C CA . LEU A 1 92 ? 4.132 -6.568 15.601 1.00 87.50 92 LEU A CA 1
ATOM 757 C C . LEU A 1 92 ? 3.872 -5.447 16.617 1.00 87.50 92 LEU A C 1
ATOM 759 O O . LEU A 1 92 ? 3.629 -5.732 17.784 1.00 87.50 92 LEU A O 1
ATOM 763 N N . ASN A 1 93 ? 3.847 -4.190 16.170 1.00 85.12 93 ASN A N 1
ATOM 764 C CA . ASN A 1 93 ? 3.500 -3.044 17.018 1.00 85.12 93 ASN A CA 1
ATOM 765 C C . ASN A 1 93 ? 1.991 -2.891 17.266 1.00 85.12 93 ASN A C 1
ATOM 767 O O . ASN A 1 93 ? 1.574 -1.995 17.999 1.00 85.12 93 ASN A O 1
ATOM 771 N N . GLY A 1 94 ? 1.154 -3.715 16.630 1.00 80.56 94 GLY A N 1
ATOM 772 C CA . GLY A 1 94 ? -0.293 -3.609 16.738 1.00 80.56 94 GLY A CA 1
ATOM 773 C C . GLY A 1 94 ? -0.843 -2.305 16.158 1.00 80.56 94 GLY A C 1
ATOM 774 O O . GLY A 1 94 ? -1.849 -1.807 16.650 1.00 80.56 94 GLY A O 1
ATOM 775 N N . TRP A 1 95 ? -0.243 -1.745 15.108 1.00 74.25 95 TRP A N 1
ATOM 776 C CA . TRP A 1 95 ? -0.781 -0.582 14.374 1.00 74.25 95 TRP A CA 1
ATOM 777 C C . TRP A 1 95 ? -1.689 -0.980 13.206 1.00 74.25 95 TRP A C 1
ATOM 779 O O . TRP A 1 95 ? -2.464 -0.169 12.698 1.00 74.25 95 TRP A O 1
ATOM 789 N N . ILE A 1 96 ? -1.608 -2.251 12.816 1.00 73.50 96 ILE A N 1
ATOM 790 C CA . ILE A 1 96 ? -2.525 -2.972 11.934 1.00 73.50 96 ILE A CA 1
ATOM 791 C C . ILE A 1 96 ? -2.920 -4.222 12.702 1.00 73.50 96 ILE A C 1
ATOM 793 O O . ILE A 1 96 ? -4.077 -4.258 13.173 1.00 73.50 96 ILE A O 1
#

Foldseek 3Di:
DLVVCP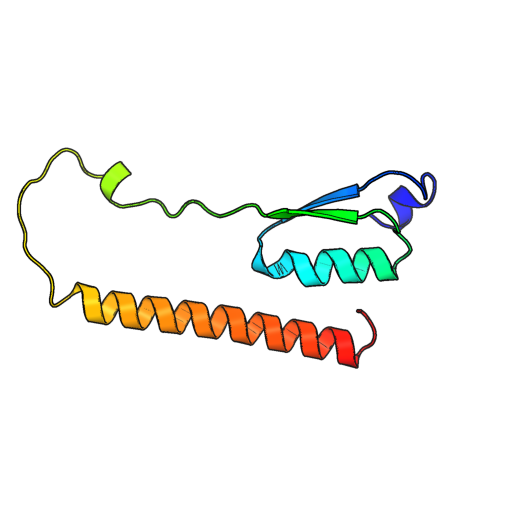VPLPDAAEAEDAPLCQVLVQLLVVVSRRVHYHYDHDDDDPPDCVVVDDDDDDDDDVPVVVVVVVVVVVVVVVSNVVSVVVVVVCVVVVSD

pLDDT: mean 74.37, std 13.2, range [43.25, 90.88]

Secondary structure (DSSP, 8-state):
-HHHHTT-TTPPEEEEE-HHHHHHHHHHHHHHT-SSEEEEE-------GGGT---------HHHHHHHHHHHHHHHHHHHHHHHHHHHHHHHTT--